Protein AF-A0A5F1YDD7-F1 (afdb_monomer_lite)

pLDDT: mean 74.33, std 17.96, range [29.55, 95.5]

Structure (mmCIF, N/CA/C/O backbone):
data_AF-A0A5F1YDD7-F1
#
_entry.id   AF-A0A5F1YDD7-F1
#
loop_
_atom_site.group_PDB
_atom_site.id
_atom_site.type_symbol
_atom_site.label_atom_id
_atom_site.label_alt_id
_atom_site.label_comp_id
_atom_site.label_asym_id
_atom_site.label_entity_id
_atom_site.label_seq_id
_atom_site.pdbx_PDB_ins_code
_atom_site.Cartn_x
_atom_site.Cartn_y
_atom_site.Cartn_z
_atom_site.occupancy
_atom_site.B_iso_or_equiv
_atom_site.auth_seq_id
_atom_site.auth_comp_id
_atom_site.auth_asym_id
_atom_site.auth_atom_id
_atom_site.pdbx_PDB_model_num
ATOM 1 N N . MET A 1 1 ? 25.857 -5.417 5.973 1.00 29.55 1 MET A N 1
ATOM 2 C CA . MET A 1 1 ? 24.918 -5.759 7.068 1.00 29.55 1 MET A CA 1
ATOM 3 C C . MET A 1 1 ? 23.519 -5.969 6.492 1.00 29.55 1 MET A C 1
ATOM 5 O O . MET A 1 1 ? 22.912 -5.012 6.037 1.00 29.55 1 MET A O 1
ATOM 9 N N . ARG A 1 2 ? 23.025 -7.215 6.436 1.00 33.66 2 ARG A N 1
ATOM 10 C CA . ARG A 1 2 ? 21.662 -7.535 5.966 1.00 33.66 2 ARG A CA 1
ATOM 11 C C . ARG A 1 2 ? 20.695 -7.444 7.147 1.00 33.66 2 ARG A C 1
ATOM 13 O O . ARG A 1 2 ? 20.694 -8.318 8.011 1.00 33.66 2 ARG A O 1
ATOM 20 N N . SER A 1 3 ? 19.899 -6.380 7.203 1.00 32.59 3 SER A N 1
ATOM 21 C CA . SER A 1 3 ? 18.889 -6.215 8.249 1.00 32.59 3 SER A CA 1
ATOM 22 C C . SER A 1 3 ? 17.609 -6.987 7.901 1.00 32.59 3 SER A C 1
ATOM 24 O O . SER A 1 3 ? 16.914 -6.681 6.939 1.00 32.59 3 SER A O 1
ATOM 26 N N . ARG A 1 4 ? 17.380 -8.056 8.672 1.00 36.00 4 ARG A N 1
ATOM 27 C CA . ARG A 1 4 ? 16.108 -8.611 9.180 1.00 36.00 4 ARG A CA 1
ATOM 28 C C . ARG A 1 4 ? 14.819 -8.322 8.380 1.00 36.00 4 ARG A C 1
ATOM 30 O O . ARG A 1 4 ? 14.239 -7.259 8.518 1.00 36.00 4 ARG A O 1
ATOM 37 N N . ARG A 1 5 ? 14.322 -9.353 7.672 1.00 39.41 5 ARG A N 1
ATOM 38 C CA . ARG A 1 5 ? 12.906 -9.714 7.370 1.00 39.41 5 ARG A CA 1
ATOM 39 C C . ARG A 1 5 ? 11.808 -8.660 7.663 1.00 39.41 5 ARG A C 1
ATOM 41 O O . ARG A 1 5 ? 10.826 -8.953 8.340 1.00 39.41 5 ARG A O 1
ATOM 48 N N . GLY A 1 6 ? 11.905 -7.471 7.082 1.00 42.31 6 GLY A N 1
ATOM 49 C CA . GLY A 1 6 ? 10.745 -6.655 6.737 1.00 42.31 6 GLY A CA 1
ATOM 50 C C . GLY A 1 6 ? 10.394 -6.992 5.296 1.00 42.31 6 GLY A C 1
ATOM 51 O O . GLY A 1 6 ? 11.253 -6.865 4.430 1.00 42.31 6 GLY A O 1
ATOM 52 N N . ARG A 1 7 ? 9.183 -7.486 5.012 1.00 54.09 7 ARG A N 1
ATOM 53 C CA . ARG A 1 7 ? 8.733 -7.573 3.613 1.00 54.09 7 ARG A CA 1
ATOM 54 C C . ARG A 1 7 ? 8.695 -6.139 3.084 1.00 54.09 7 ARG A C 1
ATOM 56 O O . ARG A 1 7 ? 7.893 -5.352 3.582 1.00 54.09 7 ARG A O 1
ATOM 63 N N . SER A 1 8 ? 9.582 -5.799 2.152 1.00 63.59 8 SER A N 1
ATOM 64 C CA . SER A 1 8 ? 9.512 -4.528 1.437 1.00 63.59 8 SER A CA 1
ATOM 65 C C . SER A 1 8 ? 8.157 -4.449 0.736 1.00 63.59 8 SER A C 1
ATOM 67 O O . SER A 1 8 ? 7.681 -5.447 0.188 1.00 63.59 8 SER A O 1
ATOM 69 N N . LEU A 1 9 ? 7.511 -3.286 0.809 1.00 72.88 9 LEU A N 1
ATOM 70 C CA . LEU A 1 9 ? 6.367 -2.995 -0.050 1.00 72.88 9 LEU A CA 1
ATOM 71 C C . LEU A 1 9 ? 6.832 -3.086 -1.504 1.00 72.88 9 LEU A C 1
ATOM 73 O O . LEU A 1 9 ? 7.972 -2.733 -1.813 1.00 72.88 9 LEU A O 1
ATOM 77 N N . SER A 1 10 ? 5.959 -3.582 -2.375 1.00 82.81 10 SER A N 1
ATOM 78 C CA . SER A 1 10 ? 6.243 -3.574 -3.803 1.00 82.81 10 SER A CA 1
ATOM 79 C C . SER A 1 10 ? 6.355 -2.130 -4.310 1.00 82.81 10 SER A C 1
ATOM 81 O O . SER A 1 10 ? 5.772 -1.229 -3.698 1.00 82.81 10 SER A O 1
ATOM 83 N N . PRO A 1 11 ? 7.063 -1.872 -5.423 1.00 85.50 11 PRO A N 1
ATOM 84 C CA . PRO A 1 11 ? 7.265 -0.510 -5.918 1.00 85.50 11 PRO A CA 1
ATOM 85 C C . PRO A 1 11 ? 5.962 0.270 -6.155 1.00 85.50 11 PRO A C 1
ATOM 87 O O . PRO A 1 11 ? 5.869 1.435 -5.771 1.00 85.50 11 PRO A O 1
ATOM 90 N N . ARG A 1 12 ? 4.920 -0.385 -6.693 1.00 88.00 12 ARG A N 1
ATOM 91 C CA . ARG A 1 12 ? 3.597 0.233 -6.886 1.00 88.00 12 ARG A CA 1
ATOM 92 C C . ARG A 1 12 ? 2.915 0.578 -5.561 1.00 88.00 12 ARG A C 1
ATOM 94 O O . ARG A 1 12 ? 2.412 1.685 -5.409 1.00 88.00 12 ARG A O 1
ATOM 101 N N . LEU A 1 13 ? 2.955 -0.306 -4.561 1.00 88.44 13 LEU A N 1
ATOM 102 C CA . LEU A 1 13 ? 2.427 0.020 -3.228 1.00 88.44 13 LEU A CA 1
ATOM 103 C C . LEU A 1 13 ? 3.279 1.068 -2.497 1.00 88.44 13 LEU A C 1
ATOM 105 O O . LEU A 1 13 ? 2.759 1.818 -1.675 1.00 88.44 13 LEU A O 1
ATOM 109 N N . GLY A 1 14 ? 4.573 1.155 -2.809 1.00 87.19 14 GLY A N 1
ATOM 110 C CA . GLY A 1 14 ? 5.428 2.261 -2.389 1.00 87.19 14 GLY A CA 1
ATOM 111 C C . GLY A 1 14 ? 4.924 3.603 -2.923 1.00 87.19 14 GLY A C 1
ATOM 112 O O . GLY A 1 14 ? 4.809 4.552 -2.150 1.00 87.19 14 GLY A O 1
ATOM 113 N N . ALA A 1 15 ? 4.536 3.663 -4.201 1.00 89.12 15 ALA A N 1
ATOM 114 C CA . ALA A 1 15 ? 3.912 4.850 -4.788 1.00 89.12 15 ALA A CA 1
ATOM 115 C C . ALA A 1 15 ? 2.572 5.194 -4.112 1.00 89.12 15 ALA A C 1
ATOM 117 O O . ALA A 1 15 ? 2.333 6.357 -3.805 1.00 89.12 15 ALA A O 1
ATOM 118 N N . VAL A 1 16 ? 1.739 4.195 -3.785 1.00 89.38 16 VAL A N 1
ATOM 119 C CA . VAL A 1 16 ? 0.493 4.414 -3.018 1.00 89.38 16 VAL A CA 1
ATOM 120 C C . VAL A 1 16 ? 0.775 5.087 -1.673 1.00 89.38 16 VAL A C 1
ATOM 122 O O . VAL A 1 16 ? 0.118 6.069 -1.323 1.00 89.38 16 VAL A O 1
ATOM 125 N N . VAL A 1 17 ? 1.759 4.588 -0.920 1.00 89.69 17 VAL A N 1
ATOM 126 C CA . VAL A 1 17 ? 2.158 5.171 0.373 1.00 89.69 17 VAL A CA 1
ATOM 127 C C . VAL A 1 17 ? 2.669 6.599 0.203 1.00 89.69 17 VAL A C 1
ATOM 129 O O . VAL A 1 17 ? 2.283 7.472 0.976 1.00 89.69 17 VAL A O 1
ATOM 132 N N . TYR A 1 18 ? 3.507 6.841 -0.806 1.00 88.56 18 TYR A N 1
ATOM 133 C CA . TYR A 1 18 ? 4.074 8.161 -1.070 1.00 88.56 18 TYR A CA 1
ATOM 134 C C . TYR A 1 18 ? 2.993 9.191 -1.422 1.00 88.56 18 TYR A C 1
ATOM 136 O O . TYR A 1 18 ? 2.917 10.239 -0.788 1.00 88.56 18 TYR A O 1
ATOM 144 N N . GLU A 1 19 ? 2.116 8.871 -2.375 1.00 90.38 19 GLU A N 1
ATOM 145 C CA . GLU A 1 19 ? 1.085 9.798 -2.862 1.00 90.38 19 GLU A CA 1
ATOM 146 C C . GLU A 1 19 ? -0.061 9.997 -1.857 1.00 90.38 19 GLU A C 1
ATOM 148 O O . GLU A 1 19 ? -0.621 11.087 -1.768 1.00 90.38 19 GLU A O 1
ATOM 153 N N . SER A 1 20 ? -0.415 8.969 -1.073 1.00 87.00 20 SER A N 1
ATOM 154 C CA . SER A 1 20 ? -1.431 9.111 -0.013 1.00 87.00 20 SER A CA 1
ATOM 155 C C . SER A 1 20 ? -0.906 9.811 1.240 1.00 87.00 20 SER A C 1
ATOM 157 O O . SER A 1 20 ? -1.700 10.330 2.021 1.00 87.00 20 SER A O 1
ATOM 159 N N . GLY A 1 21 ? 0.410 9.796 1.466 1.00 88.25 21 GLY A N 1
ATOM 160 C CA . GLY A 1 21 ? 1.033 10.291 2.692 1.00 88.25 21 GLY A CA 1
ATOM 161 C C . GLY A 1 21 ? 0.840 9.384 3.914 1.00 88.25 21 GLY A C 1
ATOM 162 O O . GLY A 1 21 ? 1.203 9.780 5.020 1.00 88.25 21 GLY A O 1
ATOM 163 N N . PHE A 1 22 ? 0.289 8.176 3.746 1.00 84.56 22 PHE A N 1
ATOM 164 C CA . PHE A 1 22 ? 0.004 7.256 4.848 1.00 84.56 22 PHE A CA 1
ATOM 165 C C . PHE A 1 22 ? 0.711 5.915 4.657 1.00 84.56 22 PHE A C 1
ATOM 167 O O . PHE A 1 22 ? 0.351 5.124 3.783 1.00 84.56 22 PHE A O 1
ATOM 174 N N . SER A 1 23 ? 1.680 5.590 5.515 1.00 85.94 23 SER A N 1
ATOM 175 C CA . SER A 1 23 ? 2.219 4.228 5.569 1.00 85.94 23 SER A CA 1
ATOM 176 C C . SER A 1 23 ? 1.272 3.284 6.315 1.00 85.94 23 SER A C 1
ATOM 178 O O . SER A 1 23 ? 0.451 3.704 7.129 1.00 85.94 23 SER A O 1
ATOM 180 N N . LEU A 1 24 ? 1.434 1.970 6.122 1.00 80.00 24 LEU A N 1
ATOM 181 C CA . LEU A 1 24 ? 0.693 0.972 6.910 1.00 80.00 24 LEU A CA 1
ATOM 182 C C . LEU A 1 24 ? 0.900 1.143 8.424 1.00 80.00 24 LEU A C 1
ATOM 184 O O . LEU A 1 24 ? 0.017 0.777 9.199 1.00 80.00 24 LEU A O 1
ATOM 188 N N . THR A 1 25 ? 2.055 1.669 8.843 1.00 78.88 25 THR A N 1
ATOM 189 C CA . THR A 1 25 ? 2.355 1.967 10.248 1.00 78.88 25 THR A CA 1
ATOM 190 C C . THR A 1 25 ? 1.584 3.191 10.723 1.00 78.88 25 THR A C 1
ATOM 192 O O . THR A 1 25 ? 1.017 3.139 11.810 1.00 78.88 25 THR A O 1
ATOM 195 N N . ASP A 1 26 ? 1.512 4.249 9.912 1.00 80.81 26 ASP A N 1
ATOM 196 C CA . ASP A 1 26 ? 0.766 5.471 10.244 1.00 80.81 26 ASP A CA 1
ATOM 197 C C . ASP A 1 26 ? -0.726 5.177 10.365 1.00 80.81 26 ASP A C 1
ATOM 199 O O . ASP A 1 26 ? -1.349 5.543 11.360 1.00 80.81 26 ASP A O 1
ATOM 203 N N . ILE A 1 27 ? -1.269 4.411 9.414 1.00 81.38 27 ILE A N 1
ATOM 204 C CA . ILE A 1 27 ? -2.662 3.954 9.433 1.00 81.38 27 ILE A CA 1
ATOM 205 C C . ILE A 1 27 ? -2.924 3.176 10.716 1.00 81.38 27 ILE A C 1
ATOM 207 O O . ILE A 1 27 ? -3.869 3.464 11.445 1.00 81.38 27 ILE A O 1
ATOM 211 N N . ALA A 1 28 ? -2.069 2.204 11.035 1.00 76.19 28 ALA A N 1
ATOM 212 C CA . ALA A 1 28 ? -2.271 1.379 12.215 1.00 76.19 28 ALA A CA 1
ATOM 213 C C . ALA A 1 28 ? -2.098 2.169 13.530 1.00 76.19 28 ALA A C 1
ATOM 215 O O . ALA A 1 28 ? -2.809 1.905 14.501 1.00 76.19 28 ALA A O 1
ATOM 216 N N . PHE A 1 29 ? -1.206 3.166 13.554 1.00 74.19 29 PHE A N 1
ATOM 217 C CA . PHE A 1 29 ? -1.015 4.078 14.680 1.00 74.19 29 PHE A CA 1
ATOM 218 C C . PHE A 1 29 ? -2.238 4.972 14.903 1.00 74.19 29 PHE A C 1
ATOM 220 O O . PHE A 1 29 ? -2.817 4.936 15.993 1.00 74.19 29 PHE A O 1
ATOM 227 N N . GLN A 1 30 ? -2.677 5.704 13.874 1.00 70.00 30 GLN A N 1
ATOM 228 C CA . GLN A 1 30 ? -3.883 6.540 13.906 1.00 70.00 30 GLN A CA 1
ATOM 229 C C . GLN A 1 30 ? -5.077 5.732 14.417 1.00 70.00 30 GLN A C 1
ATOM 231 O O . GLN A 1 30 ? -5.862 6.191 15.246 1.00 70.00 30 GLN A O 1
ATOM 236 N N . TYR A 1 31 ? -5.154 4.477 13.989 1.00 69.81 31 TYR A N 1
ATOM 237 C CA . TYR A 1 31 ? -6.223 3.586 14.378 1.00 69.81 31 TYR A CA 1
ATOM 238 C C . TYR A 1 31 ? -6.177 3.118 15.833 1.00 69.81 31 TYR A C 1
ATOM 240 O O . TYR A 1 31 ? -7.192 3.115 16.533 1.00 69.81 31 TYR A O 1
ATOM 248 N N . SER A 1 32 ? -4.992 2.732 16.303 1.00 66.06 32 SER A N 1
ATOM 249 C CA . SER A 1 32 ? -4.777 2.329 17.695 1.00 66.06 32 SER A CA 1
ATOM 250 C C . SER A 1 32 ? -5.099 3.456 18.683 1.00 66.06 32 SER A C 1
ATOM 252 O O . SER A 1 32 ? -5.612 3.200 19.772 1.00 66.06 32 SER A O 1
ATOM 254 N N . TYR A 1 33 ? -4.856 4.707 18.279 1.00 62.97 33 TYR A N 1
ATOM 255 C CA . TYR A 1 33 ? -5.172 5.894 19.063 1.00 62.97 33 TYR A CA 1
ATOM 256 C C . TYR A 1 33 ? -6.690 6.101 19.199 1.00 62.97 33 TYR A C 1
ATOM 258 O O . TYR A 1 33 ? -7.183 6.299 20.309 1.00 62.97 33 TYR A O 1
ATOM 266 N N . ILE A 1 34 ? -7.448 5.956 18.106 1.00 60.78 34 ILE A N 1
ATOM 267 C CA . ILE A 1 34 ? -8.920 6.053 18.121 1.00 60.78 34 ILE A CA 1
ATOM 268 C C . ILE A 1 34 ? -9.536 4.952 19.003 1.00 60.78 34 ILE A C 1
ATOM 270 O O . ILE A 1 34 ? -10.397 5.241 19.830 1.00 60.78 34 ILE A O 1
ATOM 274 N N . LEU A 1 35 ? -9.044 3.708 18.906 1.00 60.50 35 LEU A N 1
ATOM 275 C CA . LEU A 1 35 ? -9.498 2.588 19.747 1.00 60.50 35 LEU A CA 1
ATOM 276 C C . LEU A 1 35 ? -9.276 2.854 21.246 1.00 60.50 35 LEU A C 1
ATOM 278 O O . LEU A 1 35 ? -10.087 2.458 22.084 1.00 60.50 35 LEU A O 1
ATOM 282 N N . LYS A 1 36 ? -8.175 3.529 21.595 1.00 56.56 36 LYS A N 1
ATOM 283 C CA . LYS A 1 36 ? -7.872 3.895 22.979 1.00 56.56 36 LYS A CA 1
ATOM 284 C C . LYS A 1 36 ? -8.838 4.953 23.506 1.00 56.56 36 LYS A C 1
ATOM 286 O O . LYS A 1 36 ? -9.274 4.817 24.644 1.00 56.56 36 LYS A O 1
ATOM 291 N N . ASN A 1 37 ? -9.171 5.960 22.699 1.00 53.72 37 ASN A N 1
ATOM 292 C CA . ASN A 1 37 ? -10.078 7.042 23.094 1.00 53.72 37 ASN A CA 1
ATOM 293 C C . ASN A 1 37 ? -11.533 6.570 23.257 1.00 53.72 37 ASN A C 1
ATOM 295 O O . ASN A 1 37 ? -12.242 7.091 24.107 1.00 53.72 37 ASN A O 1
ATOM 299 N N . GLU A 1 38 ? -11.969 5.545 22.521 1.00 53.12 38 GLU A N 1
ATOM 300 C CA . GLU A 1 38 ? -13.294 4.931 22.723 1.00 53.12 38 GLU A CA 1
ATOM 301 C C . GLU A 1 38 ? -13.363 4.061 23.998 1.00 53.12 38 GLU A C 1
ATOM 303 O O . GLU A 1 38 ? -14.412 3.967 24.628 1.00 53.12 38 GLU A O 1
ATOM 308 N N . ASN A 1 39 ? -12.241 3.463 24.422 1.00 51.66 39 ASN A N 1
ATOM 309 C CA . ASN A 1 39 ? -12.142 2.601 25.613 1.00 51.66 39 ASN A CA 1
ATOM 310 C C . ASN A 1 39 ? -11.527 3.304 26.847 1.00 51.66 39 ASN A C 1
ATOM 312 O O . ASN A 1 39 ? -11.167 2.648 27.831 1.00 51.66 39 ASN A O 1
ATOM 316 N N . SER A 1 40 ? -11.373 4.632 26.827 1.00 46.50 40 SER A N 1
ATOM 317 C CA . SER A 1 40 ? -10.539 5.390 27.773 1.00 46.50 40 SER A CA 1
ATOM 318 C C . SER A 1 40 ? -11.162 5.635 29.153 1.00 46.50 40 SER A C 1
ATOM 320 O O . SER A 1 40 ? -11.031 6.730 29.697 1.00 46.50 40 SER A O 1
ATOM 322 N N . LYS A 1 41 ? -11.780 4.631 29.784 1.00 51.72 41 LYS A N 1
ATOM 323 C CA . LYS A 1 41 ? -11.976 4.703 31.242 1.00 51.72 41 LYS A CA 1
ATOM 324 C C . LYS A 1 41 ? -10.687 4.408 32.029 1.00 51.72 41 LYS A C 1
ATOM 326 O O . LYS A 1 41 ? -10.605 4.840 33.164 1.00 51.72 41 LYS A O 1
ATOM 331 N N . ASN A 1 42 ? -9.656 3.775 31.438 1.00 50.16 42 ASN A N 1
ATOM 332 C CA . ASN A 1 42 ? -8.458 3.303 32.174 1.00 50.16 42 ASN A CA 1
ATOM 333 C C . ASN A 1 42 ? -7.115 3.407 31.387 1.00 50.16 42 ASN A C 1
ATOM 335 O O . ASN A 1 42 ? -6.413 2.412 31.201 1.00 50.16 42 ASN A O 1
ATOM 339 N N . GLY A 1 43 ? -6.739 4.574 30.849 1.00 48.53 43 GLY A N 1
ATOM 340 C CA . GLY A 1 43 ? -5.660 4.671 29.843 1.00 48.53 43 GLY A CA 1
ATOM 341 C C . GLY A 1 43 ? -4.226 4.917 30.351 1.00 48.53 43 GLY A C 1
ATOM 342 O O . GLY A 1 43 ? -3.818 6.068 30.467 1.00 48.53 43 GLY A O 1
ATOM 343 N N . LYS A 1 44 ? -3.393 3.871 30.493 1.00 46.81 44 LYS A N 1
ATOM 344 C CA . LYS A 1 44 ? -1.912 4.008 30.536 1.00 46.81 44 LYS A CA 1
ATOM 345 C C . LYS A 1 44 ? -1.343 4.424 29.156 1.00 46.81 44 LYS A C 1
ATOM 347 O O . LYS A 1 44 ? -1.991 4.162 28.136 1.00 46.81 44 LYS A O 1
ATOM 352 N N . PRO A 1 45 ? -0.172 5.087 29.056 1.00 49.16 45 PRO A N 1
ATOM 353 C CA . PRO A 1 45 ? 0.470 5.412 27.773 1.00 49.16 45 PRO A CA 1
ATOM 354 C C . PRO A 1 45 ? 0.799 4.138 26.981 1.00 49.16 45 PRO A C 1
ATOM 356 O O . PRO A 1 45 ? 1.279 3.166 27.557 1.00 49.16 45 PRO A O 1
ATOM 359 N N . VAL A 1 46 ? 0.530 4.122 25.671 1.00 53.06 46 VAL A N 1
ATOM 360 C CA . VAL A 1 46 ? 0.889 2.990 24.801 1.00 53.06 46 VAL A CA 1
ATOM 361 C C . VAL A 1 46 ? 2.172 3.372 24.077 1.00 53.06 46 VAL A C 1
ATOM 363 O O . VAL A 1 46 ? 2.171 4.281 23.249 1.00 53.06 46 VAL A O 1
ATOM 366 N N . TYR A 1 47 ? 3.273 2.711 24.423 1.00 55.72 47 TYR A N 1
ATOM 367 C CA . TYR A 1 47 ? 4.564 2.916 23.773 1.00 55.72 47 TYR A CA 1
ATOM 368 C C . TYR A 1 47 ? 4.571 2.309 22.361 1.00 55.72 47 TYR A C 1
ATOM 370 O O . TYR A 1 47 ? 3.861 1.342 22.078 1.00 55.72 47 TYR A O 1
ATOM 378 N N . ARG A 1 48 ? 5.414 2.858 21.475 1.00 51.81 48 ARG A N 1
ATOM 379 C CA . ARG A 1 48 ? 5.593 2.427 20.070 1.00 51.81 48 ARG A CA 1
ATOM 380 C C . ARG A 1 48 ? 5.834 0.920 19.908 1.00 51.81 48 ARG A C 1
ATOM 382 O O . ARG A 1 48 ? 5.435 0.337 18.908 1.00 51.81 48 ARG A O 1
ATOM 389 N N . GLU A 1 49 ? 6.456 0.295 20.899 1.00 54.47 49 GLU A N 1
ATOM 390 C CA . GLU A 1 49 ? 6.776 -1.135 20.920 1.00 54.47 49 GLU A CA 1
ATOM 391 C C . GLU A 1 49 ? 5.528 -2.003 21.128 1.00 54.47 49 GLU A C 1
ATOM 393 O O . GLU A 1 49 ? 5.334 -2.988 20.421 1.00 54.47 49 GLU A O 1
ATOM 398 N N . HIS A 1 50 ? 4.612 -1.575 22.003 1.00 50.72 50 HIS A N 1
ATOM 399 C CA . HIS A 1 50 ? 3.341 -2.267 22.252 1.00 50.72 50 HIS A CA 1
ATOM 400 C C . HIS A 1 50 ? 2.407 -2.176 21.039 1.00 50.72 50 HIS A C 1
ATOM 402 O O . HIS A 1 50 ? 1.581 -3.057 20.801 1.00 50.72 50 HIS A O 1
ATOM 408 N N . LEU A 1 51 ? 2.560 -1.120 20.236 1.00 50.06 51 LEU A N 1
ATOM 409 C CA . LEU A 1 51 ? 1.820 -0.953 18.993 1.00 50.06 51 LEU A CA 1
ATOM 410 C C . LEU A 1 51 ? 2.219 -2.014 17.968 1.00 50.06 51 LEU A C 1
ATOM 412 O O . LEU A 1 51 ? 1.347 -2.549 17.297 1.00 50.06 51 LEU A O 1
ATOM 416 N N . ALA A 1 52 ? 3.495 -2.389 17.865 1.00 50.34 52 ALA A N 1
ATOM 417 C CA . ALA A 1 52 ? 3.948 -3.350 16.858 1.00 50.34 52 ALA A CA 1
ATOM 418 C C . ALA A 1 52 ? 3.273 -4.731 16.986 1.00 50.34 52 ALA A C 1
ATOM 420 O O . ALA A 1 52 ? 2.941 -5.347 15.969 1.00 50.34 52 ALA A O 1
ATOM 421 N N . ASP A 1 53 ? 3.029 -5.200 18.211 1.00 46.72 53 ASP A N 1
ATOM 422 C CA . ASP A 1 53 ? 2.387 -6.496 18.458 1.00 46.72 53 ASP A CA 1
ATOM 423 C C . ASP A 1 53 ? 0.866 -6.440 18.303 1.00 46.72 53 ASP A C 1
ATOM 425 O O . ASP A 1 53 ? 0.272 -7.338 17.703 1.00 46.72 53 ASP A O 1
ATOM 429 N N . VAL A 1 54 ? 0.246 -5.333 18.714 1.00 47.25 54 VAL A N 1
ATOM 430 C CA . VAL A 1 54 ? -1.184 -5.072 18.497 1.00 47.25 54 VAL A CA 1
ATOM 431 C C . VAL A 1 54 ? -1.496 -4.933 16.997 1.00 47.25 54 VAL A C 1
ATOM 433 O O . VAL A 1 54 ? -2.467 -5.502 16.495 1.00 47.25 54 VAL A O 1
ATOM 436 N N . ILE A 1 55 ? -0.624 -4.272 16.232 1.00 50.72 55 ILE A N 1
ATOM 437 C CA . ILE A 1 55 ? -0.772 -4.071 14.783 1.00 50.72 55 ILE A CA 1
ATOM 438 C C . ILE A 1 55 ? -0.743 -5.402 14.014 1.00 50.72 55 ILE A C 1
ATOM 440 O O . ILE A 1 55 ? -1.468 -5.542 13.028 1.00 50.72 55 ILE A O 1
ATOM 444 N N . LYS A 1 56 ? 0.046 -6.401 14.441 1.00 54.38 56 LYS A N 1
ATOM 445 C CA . LYS A 1 56 ? 0.105 -7.711 13.758 1.00 54.38 56 LYS A CA 1
ATOM 446 C C . LYS A 1 56 ? -1.249 -8.430 13.752 1.00 54.38 56 LYS A C 1
ATOM 448 O O . LYS A 1 56 ? -1.599 -9.003 12.724 1.00 54.38 56 LYS A O 1
ATOM 453 N N . GLY A 1 57 ? -2.011 -8.365 14.847 1.00 50.91 57 GLY A N 1
ATOM 454 C CA . GLY A 1 57 ? -3.354 -8.959 14.941 1.00 50.91 57 GLY A CA 1
ATOM 455 C C . GLY A 1 57 ? -4.451 -8.133 14.259 1.00 50.91 57 GLY A C 1
ATOM 456 O O . GLY A 1 57 ? -5.448 -8.679 13.795 1.00 50.91 57 GLY A O 1
ATOM 457 N N . ILE A 1 58 ? -4.253 -6.818 14.138 1.00 54.97 58 ILE A N 1
ATOM 458 C CA . ILE A 1 58 ? -5.259 -5.889 13.604 1.00 54.97 58 ILE A CA 1
ATOM 459 C C . ILE A 1 58 ? -5.322 -5.891 12.068 1.00 54.97 58 ILE A C 1
ATOM 461 O O . ILE A 1 58 ? -6.383 -5.601 11.516 1.00 54.97 58 ILE A O 1
ATOM 465 N N . ARG A 1 59 ? -4.247 -6.287 11.368 1.00 63.34 59 ARG A N 1
ATOM 466 C CA . ARG A 1 59 ? -4.098 -6.176 9.898 1.00 63.34 59 ARG A CA 1
ATOM 467 C C . ARG A 1 59 ? -5.181 -6.841 9.031 1.00 63.34 59 ARG A C 1
ATOM 469 O O . ARG A 1 59 ? -5.290 -6.501 7.859 1.00 63.34 59 ARG A O 1
ATOM 476 N N . ASN A 1 60 ? -5.981 -7.753 9.584 1.00 68.12 60 ASN A N 1
ATOM 477 C CA . ASN A 1 60 ? -7.083 -8.423 8.874 1.00 68.12 60 ASN A CA 1
ATOM 478 C C . ASN A 1 60 ? -8.471 -8.121 9.454 1.00 68.12 60 ASN A C 1
ATOM 480 O O . ASN A 1 60 ? -9.468 -8.665 8.987 1.00 68.12 60 ASN A O 1
ATOM 484 N N . THR A 1 61 ? -8.560 -7.272 10.475 1.00 76.06 61 THR A N 1
ATOM 485 C CA . THR A 1 61 ? -9.855 -6.883 11.037 1.00 76.06 61 THR A CA 1
ATOM 486 C C . THR A 1 61 ? -10.616 -6.013 10.037 1.00 76.06 61 THR A C 1
ATOM 488 O O . THR A 1 61 ? -10.018 -5.150 9.397 1.00 76.06 61 THR A O 1
ATOM 491 N N . VAL A 1 62 ? -11.944 -6.173 9.945 1.00 78.94 62 VAL A N 1
ATOM 492 C CA . VAL A 1 62 ? -12.832 -5.295 9.139 1.00 78.94 62 VAL A CA 1
ATOM 493 C C . VAL A 1 62 ? -12.536 -3.818 9.414 1.00 78.94 62 VAL A C 1
ATOM 495 O O . VAL A 1 62 ? -12.554 -2.964 8.535 1.00 78.94 62 VAL A O 1
ATOM 498 N N . ARG A 1 63 ? -12.230 -3.536 10.677 1.00 72.75 63 ARG A N 1
ATOM 499 C CA . ARG A 1 63 ? -11.957 -2.219 11.220 1.00 72.75 63 ARG A CA 1
ATOM 500 C C . ARG A 1 63 ? -10.648 -1.619 10.644 1.00 72.75 63 ARG A C 1
ATOM 502 O O . ARG A 1 63 ? -10.654 -0.480 10.189 1.00 72.75 63 ARG A O 1
ATOM 509 N N . TYR A 1 64 ? -9.566 -2.397 10.567 1.00 77.81 64 TYR A N 1
ATOM 510 C CA . TYR A 1 64 ? -8.320 -1.995 9.894 1.00 77.81 64 TYR A CA 1
ATOM 511 C C . TYR A 1 64 ? -8.449 -1.919 8.378 1.00 77.81 64 TYR A C 1
ATOM 513 O O . TYR A 1 64 ? -7.897 -1.012 7.766 1.00 77.81 64 TYR A O 1
ATOM 521 N N . VAL A 1 65 ? -9.191 -2.854 7.782 1.00 82.62 65 VAL A N 1
ATOM 522 C CA . VAL A 1 65 ? -9.498 -2.848 6.349 1.00 82.62 65 VAL A CA 1
ATOM 523 C C . VAL A 1 65 ? -10.119 -1.509 5.960 1.00 82.62 65 VAL A C 1
ATOM 525 O O . VAL A 1 65 ? -9.575 -0.825 5.102 1.00 82.62 65 VAL A O 1
ATOM 528 N N . LYS A 1 66 ? -11.148 -1.064 6.691 1.00 84.00 66 LYS A N 1
ATOM 529 C CA . LYS A 1 66 ? -11.755 0.258 6.486 1.00 84.00 66 LYS A CA 1
ATOM 530 C C . LYS A 1 66 ? -10.759 1.404 6.647 1.00 84.00 66 LYS A C 1
ATOM 532 O O . LYS A 1 66 ? -10.826 2.362 5.892 1.00 84.00 66 LYS A O 1
ATOM 537 N N . ALA A 1 67 ? -9.848 1.328 7.617 1.00 83.75 67 ALA A N 1
ATOM 538 C CA . ALA A 1 67 ? -8.836 2.365 7.816 1.00 83.75 67 ALA A CA 1
ATOM 539 C C . ALA A 1 67 ? -7.882 2.461 6.617 1.00 83.75 67 ALA A C 1
ATOM 541 O O . ALA A 1 67 ? -7.603 3.554 6.135 1.00 83.75 67 ALA A O 1
ATOM 542 N N . VAL A 1 68 ? -7.433 1.317 6.099 1.00 85.62 68 VAL A N 1
ATOM 543 C CA . VAL A 1 68 ? -6.604 1.255 4.892 1.00 85.62 68 VAL A CA 1
ATOM 544 C C . VAL A 1 68 ? -7.363 1.813 3.690 1.00 85.62 68 VAL A C 1
ATOM 546 O O . VAL A 1 68 ? -6.840 2.684 3.001 1.00 85.62 68 VAL A O 1
ATOM 549 N N . GLU A 1 69 ? -8.606 1.382 3.478 1.00 89.31 69 GLU A N 1
ATOM 550 C CA . GLU A 1 69 ? -9.453 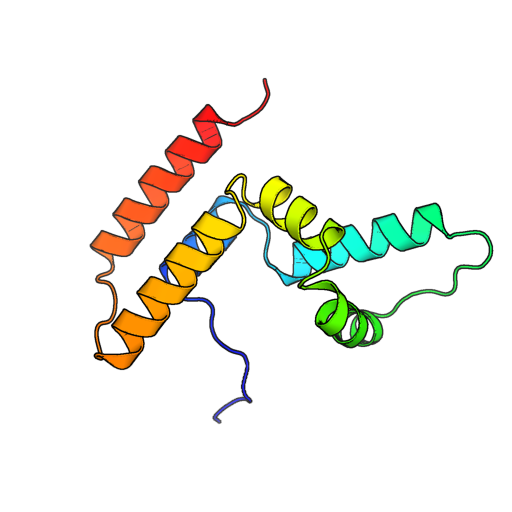1.879 2.388 1.00 89.31 69 GLU A CA 1
ATOM 551 C C . GLU A 1 69 ? -9.705 3.388 2.500 1.00 89.31 69 GLU A C 1
ATOM 553 O O . GLU A 1 69 ? -9.684 4.103 1.504 1.00 89.31 69 GLU A O 1
ATOM 558 N N . GLN A 1 70 ? -9.883 3.919 3.710 1.00 88.06 70 GLN A N 1
ATOM 559 C CA . GLN A 1 70 ? -10.077 5.352 3.929 1.00 88.06 70 GLN A CA 1
ATOM 560 C C . GLN A 1 70 ? -8.808 6.175 3.704 1.00 88.06 70 GLN A C 1
ATOM 562 O O . GLN A 1 70 ? -8.916 7.292 3.189 1.00 88.06 70 GLN A O 1
ATOM 567 N N . SER A 1 71 ? -7.640 5.663 4.096 1.00 88.31 71 SER A N 1
ATOM 568 C CA . SER A 1 71 ? -6.357 6.361 3.955 1.00 88.31 71 SER A CA 1
ATOM 569 C C . SER A 1 71 ? -5.813 6.298 2.532 1.00 88.31 71 SER A C 1
ATOM 571 O O . SER A 1 71 ? -5.280 7.289 2.043 1.00 88.31 71 SER A O 1
ATOM 573 N N . TRP A 1 72 ? -5.954 5.158 1.857 1.00 90.94 72 TRP A N 1
ATOM 574 C CA . TRP A 1 72 ? -5.461 4.962 0.490 1.00 90.94 72 TRP A CA 1
ATOM 575 C C . TRP A 1 72 ? -6.538 5.162 -0.575 1.00 90.94 72 TRP A C 1
ATOM 577 O O . TRP A 1 72 ? -6.235 5.126 -1.758 1.00 90.94 72 TRP A O 1
ATOM 587 N N . LYS A 1 73 ? -7.803 5.361 -0.187 1.00 91.75 73 LYS A N 1
ATOM 588 C CA . LYS A 1 73 ? -8.946 5.549 -1.102 1.00 91.75 73 LYS A CA 1
ATOM 589 C C . LYS A 1 73 ? -9.149 4.418 -2.117 1.00 91.75 73 LYS A C 1
ATOM 591 O O . LYS A 1 73 ? -9.952 4.566 -3.025 1.00 91.75 73 LYS A O 1
ATOM 596 N N . LEU A 1 74 ? -8.474 3.286 -1.937 1.00 89.31 74 LEU A N 1
ATOM 597 C CA . LEU A 1 74 ? -8.595 2.098 -2.772 1.00 89.31 74 LEU A CA 1
ATOM 598 C C . LEU A 1 74 ? -9.299 0.990 -1.991 1.00 89.31 74 LEU A C 1
ATOM 600 O O . LEU A 1 74 ? -8.988 0.809 -0.809 1.00 89.31 74 LEU A O 1
ATOM 604 N N . PRO A 1 75 ? -10.178 0.203 -2.631 1.00 90.62 75 PRO A N 1
ATOM 605 C CA . PRO A 1 75 ? -10.722 -1.009 -2.036 1.00 90.62 75 PRO A CA 1
ATOM 606 C C . PRO A 1 75 ? -9.611 -1.976 -1.615 1.00 90.62 75 PRO A C 1
ATOM 608 O O . PRO A 1 75 ? -8.607 -2.150 -2.317 1.00 90.62 75 PRO A O 1
ATOM 611 N N . ILE A 1 76 ? -9.804 -2.683 -0.501 1.00 85.69 76 ILE A N 1
ATOM 612 C CA . ILE A 1 76 ? -8.786 -3.609 0.013 1.00 85.69 76 ILE A CA 1
ATOM 613 C C . ILE A 1 76 ? -8.463 -4.734 -0.970 1.00 85.69 76 ILE A C 1
ATOM 615 O O . ILE A 1 76 ? -7.327 -5.207 -1.026 1.00 85.69 76 ILE A O 1
ATOM 619 N N . GLU A 1 77 ? -9.444 -5.152 -1.767 1.00 87.88 77 GLU A N 1
ATOM 620 C CA . GLU A 1 77 ? -9.254 -6.187 -2.779 1.00 87.88 77 GLU A CA 1
ATOM 621 C C . GLU A 1 77 ? -8.390 -5.712 -3.947 1.00 87.88 77 GLU A C 1
ATOM 623 O O . GLU A 1 77 ? -7.600 -6.498 -4.471 1.00 87.88 77 GLU A O 1
ATOM 628 N N . GLU A 1 78 ? -8.446 -4.426 -4.294 1.00 89.88 78 GLU A N 1
ATOM 629 C CA . GLU A 1 78 ? -7.570 -3.834 -5.305 1.00 89.88 78 GLU A CA 1
ATOM 630 C C . GLU A 1 78 ? -6.128 -3.758 -4.795 1.00 89.88 78 GLU A C 1
ATOM 632 O O . GLU A 1 78 ? -5.201 -4.224 -5.458 1.00 89.88 78 GLU A O 1
ATOM 637 N N . ILE A 1 79 ? -5.941 -3.305 -3.553 1.00 86.88 79 ILE A N 1
ATOM 638 C CA . ILE A 1 79 ? -4.634 -3.284 -2.880 1.00 86.88 79 ILE A CA 1
ATOM 639 C C . ILE A 1 79 ? -4.030 -4.696 -2.818 1.00 86.88 79 ILE A C 1
ATOM 641 O O . ILE A 1 79 ? -2.851 -4.905 -3.124 1.00 86.88 79 ILE A O 1
ATOM 645 N N . ARG A 1 80 ? -4.839 -5.695 -2.443 1.00 87.00 80 ARG A N 1
ATOM 646 C CA . ARG A 1 80 ? -4.436 -7.111 -2.435 1.00 87.00 80 ARG A CA 1
ATOM 647 C C . ARG A 1 80 ? -4.134 -7.621 -3.841 1.00 87.00 80 ARG A C 1
ATOM 649 O O . ARG A 1 80 ? -3.214 -8.423 -3.993 1.00 87.00 80 ARG A O 1
ATOM 656 N N . GLY A 1 81 ? -4.878 -7.173 -4.848 1.00 87.00 81 GLY A N 1
ATOM 657 C CA . GLY A 1 81 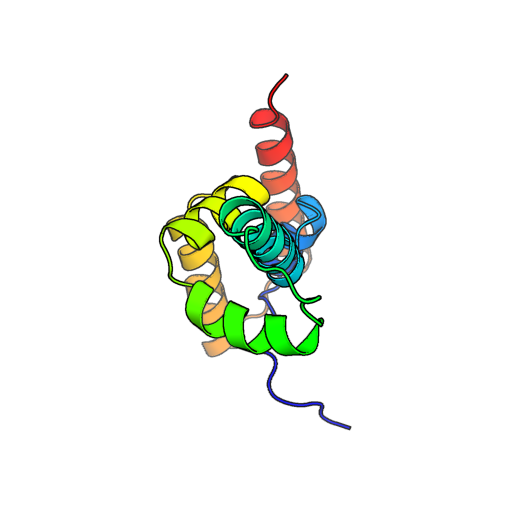? -4.635 -7.457 -6.260 1.00 87.00 81 GLY A CA 1
ATOM 658 C C . GLY A 1 81 ? -3.254 -6.988 -6.705 1.00 87.00 81 GLY A C 1
ATOM 659 O O . GLY A 1 81 ? -2.461 -7.816 -7.154 1.00 87.00 81 GLY A O 1
ATOM 660 N N . ILE A 1 82 ? -2.935 -5.711 -6.474 1.00 87.69 82 ILE A N 1
ATOM 661 C CA . ILE A 1 82 ? -1.624 -5.113 -6.777 1.00 87.69 82 ILE A CA 1
ATOM 662 C C . ILE A 1 82 ? -0.513 -5.893 -6.070 1.00 87.69 82 ILE A C 1
ATOM 664 O O . ILE A 1 82 ? 0.466 -6.290 -6.700 1.00 87.69 82 ILE A O 1
ATOM 668 N N . TYR A 1 83 ? -0.691 -6.187 -4.776 1.00 86.94 83 TYR A N 1
ATOM 669 C CA . TYR A 1 83 ? 0.281 -6.975 -4.022 1.00 86.94 83 TYR A CA 1
ATOM 670 C C . TYR A 1 83 ? 0.510 -8.354 -4.646 1.00 86.94 83 TYR A C 1
ATOM 672 O O . TYR A 1 83 ? 1.655 -8.759 -4.837 1.00 86.94 83 TYR A O 1
ATOM 680 N N . ARG A 1 84 ? -0.564 -9.092 -4.960 1.00 87.31 84 ARG A N 1
ATOM 681 C CA . ARG A 1 84 ? -0.463 -10.428 -5.565 1.00 87.31 84 ARG A CA 1
ATOM 682 C C . ARG A 1 84 ? 0.253 -10.365 -6.908 1.00 87.31 84 ARG A C 1
ATOM 684 O O . ARG A 1 84 ? 1.171 -11.148 -7.124 1.00 87.31 84 ARG A O 1
ATOM 691 N N . GLU A 1 85 ? -0.121 -9.430 -7.772 1.00 88.94 85 GLU A N 1
ATOM 692 C CA . GLU A 1 85 ? 0.491 -9.274 -9.092 1.00 88.94 85 GLU A CA 1
ATOM 693 C C . GLU A 1 85 ? 1.985 -8.939 -8.987 1.00 88.94 85 GLU A C 1
ATOM 695 O O . GLU A 1 85 ? 2.807 -9.582 -9.640 1.00 88.94 85 GLU A O 1
ATOM 700 N N . ASP A 1 86 ? 2.358 -8.001 -8.113 1.00 85.88 86 ASP A N 1
ATOM 701 C CA . ASP A 1 86 ? 3.761 -7.653 -7.874 1.00 85.88 86 ASP A CA 1
ATOM 702 C C . ASP A 1 86 ? 4.553 -8.836 -7.309 1.00 85.88 86 ASP A C 1
ATOM 704 O O . ASP A 1 86 ? 5.671 -9.099 -7.748 1.00 85.88 86 ASP A O 1
ATOM 708 N N . LYS A 1 87 ? 3.968 -9.611 -6.387 1.00 84.19 87 LYS A N 1
ATOM 709 C CA . LYS A 1 87 ? 4.603 -10.831 -5.866 1.00 84.19 87 LYS A CA 1
ATOM 710 C C . LYS A 1 87 ? 4.799 -11.889 -6.946 1.00 84.19 87 LYS A C 1
ATOM 712 O O . LYS A 1 87 ? 5.824 -12.568 -6.924 1.00 84.19 87 LYS A O 1
ATOM 717 N N . GLU A 1 88 ? 3.853 -12.052 -7.864 1.00 88.62 88 GLU A N 1
ATOM 718 C CA . GLU A 1 88 ? 3.998 -12.985 -8.985 1.00 88.62 88 GLU A CA 1
ATOM 719 C C . GLU A 1 88 ? 5.046 -12.504 -9.998 1.00 88.62 88 GLU A C 1
ATOM 721 O O . GLU A 1 88 ? 5.838 -13.313 -10.482 1.00 88.62 88 GLU A O 1
ATOM 726 N N . ARG A 1 89 ? 5.127 -11.195 -10.264 1.00 87.56 89 ARG A N 1
ATOM 727 C CA . ARG A 1 89 ? 6.196 -10.593 -11.079 1.00 87.56 89 ARG A CA 1
ATOM 728 C C . ARG A 1 89 ? 7.574 -10.800 -10.443 1.00 87.56 89 ARG A C 1
ATOM 730 O O . ARG A 1 89 ? 8.470 -11.321 -11.103 1.00 87.56 89 ARG A O 1
ATOM 737 N N . GLU A 1 90 ? 7.717 -10.514 -9.148 1.00 85.69 90 GLU A N 1
ATOM 738 C CA . GLU A 1 90 ? 8.961 -10.738 -8.397 1.00 85.69 90 GLU A CA 1
ATOM 739 C C . GLU A 1 90 ? 9.407 -12.205 -8.441 1.00 85.69 90 GLU A C 1
ATOM 741 O O . GLU A 1 90 ? 10.588 -12.484 -8.642 1.00 85.69 90 GLU A O 1
ATOM 746 N N . LYS A 1 91 ? 8.475 -13.160 -8.293 1.00 86.75 91 LYS A N 1
ATOM 747 C CA . LYS A 1 91 ? 8.775 -14.601 -8.410 1.00 86.75 91 LYS A CA 1
ATOM 748 C C . LYS A 1 91 ? 9.325 -14.979 -9.785 1.00 86.75 91 LYS A C 1
ATOM 750 O O . LYS A 1 91 ? 10.115 -15.911 -9.881 1.00 86.75 91 LYS A O 1
ATOM 755 N N . ARG A 1 92 ? 8.910 -14.267 -10.833 1.00 90.12 92 ARG A N 1
ATOM 756 C CA . ARG A 1 92 ? 9.395 -14.435 -12.211 1.00 90.12 92 ARG A CA 1
ATOM 757 C C . ARG A 1 92 ? 10.666 -13.626 -12.497 1.00 90.12 92 ARG A C 1
ATOM 759 O O . ARG A 1 92 ? 11.125 -13.625 -13.632 1.00 90.12 92 ARG A O 1
ATOM 766 N N . GLY A 1 93 ? 11.224 -12.932 -11.501 1.00 85.69 93 GLY A N 1
ATOM 767 C CA . GLY A 1 93 ? 12.392 -12.062 -11.666 1.00 85.69 93 GLY A CA 1
ATOM 768 C C . GLY A 1 93 ? 12.096 -10.760 -12.415 1.00 85.69 93 GLY A C 1
ATOM 769 O O . GLY A 1 93 ? 13.025 -10.080 -12.840 1.00 85.69 93 GLY A O 1
ATOM 770 N N . LEU A 1 94 ? 10.819 -10.408 -12.586 1.00 85.38 94 LEU A N 1
ATOM 771 C CA . LEU A 1 94 ? 10.399 -9.190 -13.267 1.00 85.38 94 LEU A CA 1
ATOM 772 C C . LEU A 1 94 ? 10.329 -8.044 -12.260 1.00 85.38 94 LEU A C 1
ATOM 774 O O . LEU A 1 94 ? 9.511 -8.059 -11.338 1.00 85.38 94 LEU A O 1
ATOM 778 N N . ILE A 1 95 ? 11.182 -7.044 -12.456 1.00 80.38 95 ILE A N 1
ATOM 779 C CA . ILE A 1 95 ? 11.156 -5.794 -11.698 1.00 80.38 95 ILE A CA 1
ATOM 780 C C . ILE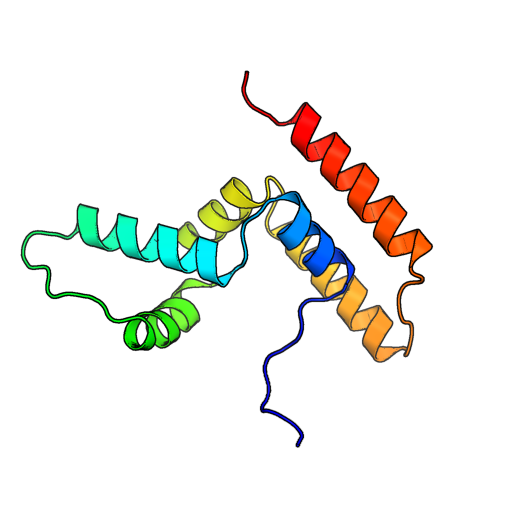 A 1 95 ? 10.429 -4.761 -12.568 1.00 80.38 95 ILE A C 1
ATOM 782 O O . ILE A 1 95 ? 10.803 -4.616 -13.733 1.00 80.38 95 ILE A O 1
ATOM 786 N N . PRO A 1 96 ? 9.399 -4.062 -12.053 1.00 80.62 96 PRO A N 1
ATOM 787 C CA . PRO A 1 96 ? 8.739 -2.998 -12.801 1.00 80.62 96 PRO A CA 1
ATOM 788 C C . PRO A 1 96 ? 9.755 -1.940 -13.230 1.00 80.62 96 PRO A C 1
ATOM 790 O O . PRO A 1 96 ? 10.570 -1.501 -12.413 1.00 80.62 96 PRO A O 1
ATOM 793 N N . ALA A 1 97 ? 9.693 -1.526 -14.492 1.00 87.50 97 ALA A N 1
ATOM 794 C CA . ALA A 1 97 ? 10.520 -0.428 -14.969 1.00 87.50 97 ALA A CA 1
ATOM 795 C C . ALA A 1 97 ? 10.107 0.886 -14.266 1.00 87.50 97 ALA A C 1
ATOM 797 O O . ALA A 1 97 ? 8.934 1.038 -13.900 1.00 87.50 97 ALA A O 1
ATOM 798 N N . PRO A 1 98 ? 11.028 1.845 -14.058 1.00 88.69 98 PRO A N 1
ATOM 799 C CA . PRO A 1 98 ? 10.705 3.132 -13.439 1.00 88.69 98 PRO A CA 1
ATOM 800 C C . PRO A 1 98 ? 9.522 3.849 -14.103 1.00 88.69 98 PRO A C 1
ATOM 802 O O . PRO A 1 98 ? 8.686 4.430 -13.412 1.00 88.69 98 PRO A O 1
ATOM 805 N N . GLU A 1 99 ? 9.403 3.750 -15.425 1.00 92.38 99 GLU A N 1
ATOM 806 C CA . GLU A 1 99 ? 8.331 4.351 -16.220 1.00 92.38 99 GLU A CA 1
ATOM 807 C C . GLU A 1 99 ? 6.965 3.734 -15.891 1.00 92.38 99 GLU A C 1
ATOM 809 O O . GLU A 1 99 ? 5.970 4.452 -15.802 1.00 92.38 99 GLU A O 1
ATOM 814 N N . GLU A 1 100 ? 6.907 2.418 -15.647 1.00 90.81 100 GLU A N 1
ATOM 815 C CA . GLU A 1 100 ? 5.674 1.742 -15.220 1.00 90.81 100 GLU A CA 1
ATOM 816 C C . GLU A 1 100 ? 5.223 2.237 -13.840 1.00 90.81 100 GLU A C 1
ATOM 818 O O . GLU A 1 100 ? 4.030 2.447 -13.606 1.00 90.81 100 GLU A O 1
ATOM 823 N N . ILE A 1 101 ? 6.175 2.440 -12.924 1.00 90.56 101 ILE A N 1
ATOM 824 C CA . ILE A 1 101 ? 5.899 2.924 -11.566 1.00 90.56 101 ILE A CA 1
ATOM 825 C C . ILE A 1 101 ? 5.404 4.370 -11.614 1.00 90.56 101 ILE A C 1
ATOM 827 O O . ILE A 1 101 ? 4.427 4.694 -10.940 1.00 90.56 101 ILE A O 1
ATOM 831 N N . LEU A 1 102 ? 6.033 5.221 -12.428 1.00 92.38 102 LEU A N 1
ATOM 832 C CA . LEU A 1 102 ? 5.618 6.611 -12.624 1.00 92.38 102 LEU A CA 1
ATOM 833 C C . LEU A 1 102 ? 4.223 6.697 -13.245 1.00 92.38 102 LEU A C 1
ATOM 835 O O . LEU A 1 102 ? 3.361 7.386 -12.708 1.00 92.38 102 LEU A O 1
ATOM 839 N N . ALA A 1 103 ? 3.958 5.927 -14.303 1.00 94.25 103 ALA A N 1
ATOM 840 C CA . ALA A 1 103 ? 2.639 5.885 -14.929 1.00 94.25 103 ALA A CA 1
ATOM 841 C C . ALA A 1 103 ? 1.551 5.409 -13.952 1.00 94.25 103 ALA A C 1
ATOM 843 O O . ALA A 1 103 ? 0.427 5.913 -13.975 1.00 94.25 103 ALA A O 1
ATOM 844 N N . PHE A 1 104 ? 1.870 4.448 -13.080 1.00 94.44 104 PHE A N 1
ATOM 845 C CA . PHE A 1 104 ? 0.974 4.039 -12.000 1.00 94.44 104 PHE A CA 1
ATOM 846 C C . PHE A 1 104 ? 0.761 5.168 -10.980 1.00 94.44 104 PHE A C 1
ATOM 848 O O . PHE A 1 104 ? -0.381 5.457 -10.625 1.00 94.44 104 PHE A O 1
ATOM 855 N N . ALA A 1 105 ? 1.836 5.823 -10.534 1.00 93.44 105 ALA A N 1
ATOM 856 C CA . ALA A 1 105 ? 1.774 6.910 -9.562 1.00 93.44 105 ALA A CA 1
ATOM 857 C C . ALA A 1 105 ? 0.944 8.094 -10.078 1.00 93.44 105 ALA A C 1
ATOM 859 O O . ALA A 1 105 ? 0.097 8.601 -9.348 1.00 93.44 105 ALA A O 1
ATOM 860 N N . ASP A 1 106 ? 1.113 8.488 -11.340 1.00 95.50 106 ASP A N 1
ATOM 861 C CA . ASP A 1 106 ? 0.352 9.584 -11.944 1.00 95.50 106 ASP A CA 1
ATOM 862 C C . ASP A 1 106 ? -1.140 9.254 -12.055 1.00 95.50 106 ASP A C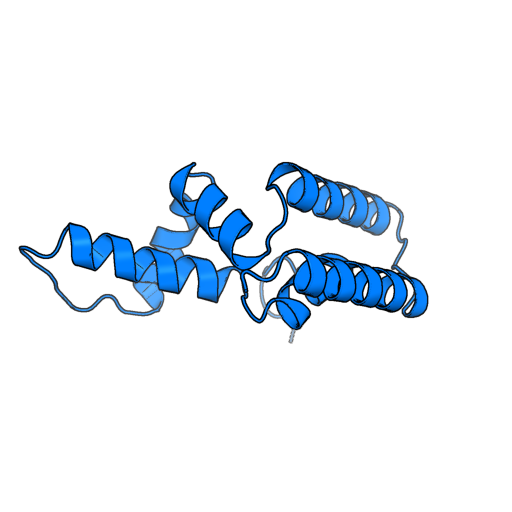 1
ATOM 864 O O . ASP A 1 106 ? -1.982 10.092 -11.720 1.00 95.50 106 ASP A O 1
ATOM 868 N N . LYS A 1 107 ? -1.481 8.016 -12.440 1.00 94.25 107 LYS A N 1
ATOM 869 C CA . LYS A 1 107 ? -2.873 7.533 -12.432 1.00 94.25 107 LYS A CA 1
ATOM 870 C C . LYS A 1 107 ? -3.467 7.564 -11.028 1.00 94.25 107 LYS A C 1
ATOM 872 O O . LYS A 1 107 ? -4.571 8.067 -10.841 1.00 94.25 107 LYS A O 1
ATOM 877 N N . TYR A 1 108 ? -2.733 7.065 -10.038 1.00 93.69 108 TYR A N 1
ATOM 878 C CA . TYR A 1 108 ? -3.189 7.057 -8.652 1.00 93.69 108 TYR A CA 1
ATOM 879 C C . TYR A 1 108 ? -3.335 8.479 -8.087 1.00 93.69 108 TYR A C 1
ATOM 881 O O . TYR A 1 108 ? -4.316 8.787 -7.415 1.00 93.69 108 TYR A O 1
ATOM 889 N N . ARG A 1 109 ? -2.420 9.392 -8.425 1.00 93.38 109 ARG A N 1
ATOM 890 C CA . ARG A 1 109 ? -2.511 10.808 -8.051 1.00 93.38 109 ARG A CA 1
ATOM 891 C C . ARG A 1 109 ? -3.735 11.480 -8.673 1.00 93.38 109 ARG A C 1
ATOM 893 O O . ARG A 1 109 ? -4.399 12.263 -7.995 1.00 93.38 109 ARG A O 1
ATOM 900 N N . ALA A 1 110 ? -4.041 11.198 -9.940 1.00 92.88 110 ALA A N 1
ATOM 901 C CA . ALA A 1 110 ? -5.260 11.684 -10.589 1.00 92.88 110 ALA A CA 1
ATOM 902 C C . ALA A 1 110 ? -6.513 11.142 -9.884 1.00 92.88 110 ALA A C 1
ATOM 904 O O . ALA A 1 110 ? -7.373 11.924 -9.483 1.00 92.88 110 ALA A O 1
ATOM 905 N N . PHE A 1 111 ? -6.540 9.839 -9.600 1.00 92.06 111 PHE A N 1
ATOM 906 C CA . PHE A 1 111 ? -7.610 9.195 -8.840 1.00 92.06 111 PHE A CA 1
ATOM 907 C C . PHE A 1 111 ? -7.827 9.837 -7.458 1.00 92.06 111 PHE A C 1
ATOM 909 O O . PHE A 1 111 ? -8.966 10.098 -7.068 1.00 92.06 111 PHE A O 1
ATOM 916 N N . LEU A 1 112 ? -6.754 10.148 -6.720 1.00 89.69 112 LEU A N 1
ATOM 917 C CA . LEU A 1 112 ? -6.849 10.832 -5.426 1.00 89.69 112 LEU A CA 1
ATOM 918 C C . LEU A 1 112 ? -7.416 12.252 -5.544 1.00 89.69 112 LEU A C 1
ATOM 920 O O . LEU A 1 112 ? -8.103 12.704 -4.629 1.00 89.69 112 LEU A O 1
ATOM 924 N N . LYS A 1 113 ? -7.129 12.966 -6.640 1.00 88.50 113 LYS A N 1
ATOM 925 C CA . LYS A 1 113 ? -7.693 14.301 -6.897 1.00 88.50 113 LYS A CA 1
ATOM 926 C C . LYS A 1 113 ? -9.187 14.229 -7.202 1.00 88.50 113 LYS A C 1
ATOM 928 O O . LYS A 1 113 ? -9.930 15.059 -6.694 1.00 88.50 113 LYS A O 1
ATOM 933 N N . GLU A 1 114 ? -9.613 13.243 -7.985 1.00 87.25 114 GLU A N 1
ATOM 934 C CA . GLU A 1 114 ? -11.024 13.021 -8.330 1.00 87.25 114 GLU A CA 1
ATOM 935 C C . GLU A 1 114 ? -11.853 12.568 -7.122 1.00 87.25 114 GLU A C 1
ATOM 937 O O . GLU A 1 114 ? -13.002 12.969 -6.970 1.00 87.25 114 GLU A O 1
ATOM 942 N N . ASN A 1 115 ? -11.253 11.785 -6.222 1.00 74.69 115 ASN A N 1
ATOM 943 C CA . ASN A 1 115 ? -11.895 11.286 -5.002 1.00 74.69 115 ASN A CA 1
ATOM 944 C C . ASN A 1 115 ? -11.616 12.154 -3.766 1.00 74.69 115 ASN A C 1
ATOM 946 O O . ASN A 1 115 ? -11.798 11.707 -2.625 1.00 74.69 115 ASN A O 1
ATOM 950 N N . LYS A 1 116 ? -11.157 13.394 -3.965 1.00 64.19 116 LYS A N 1
ATOM 951 C CA . LYS A 1 116 ? -10.975 14.344 -2.871 1.00 64.19 116 LYS A CA 1
ATOM 952 C C . LYS A 1 116 ? -12.350 14.920 -2.507 1.00 64.19 116 LYS A C 1
ATOM 954 O O . LYS A 1 116 ? -12.993 15.496 -3.381 1.00 64.19 116 LYS A O 1
ATOM 959 N N . PRO A 1 117 ? -12.831 14.771 -1.260 1.00 52.84 117 PRO A N 1
ATOM 960 C CA . PRO A 1 117 ? -14.035 15.481 -0.851 1.00 52.84 117 PRO A CA 1
ATOM 961 C C . PRO A 1 117 ? -13.765 16.991 -0.937 1.00 52.84 117 PRO A C 1
ATOM 963 O O . PRO A 1 117 ? -12.696 17.437 -0.510 1.00 52.84 117 P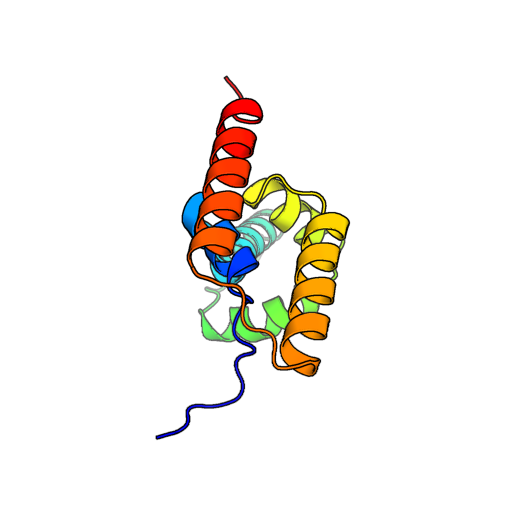RO A O 1
ATOM 966 N N . LEU A 1 118 ? -14.707 17.718 -1.553 1.00 40.88 118 LEU A N 1
ATOM 967 C CA . LEU A 1 118 ? -14.763 19.185 -1.602 1.00 40.88 118 LEU A CA 1
ATOM 968 C C . LEU A 1 118 ? -14.659 19.797 -0.200 1.00 40.88 118 LEU A C 1
ATOM 970 O O . LEU A 1 118 ? -15.278 19.231 0.731 1.00 40.88 118 LEU A O 1
#

Radius of gyration: 16.45 Å; chains: 1; bounding box: 40×34×48 Å

Secondary structure (DSSP, 8-state):
-------PPPHHHHHHHHHHS--HHHHHHHHHHHHHHHTTTS-----HHHHHHHHHHHTTSHHHHHHHHHHH-S-HHHHHHHHHHHHHHHHTT-PPPHHHHHHHHHHHHHHHHHT---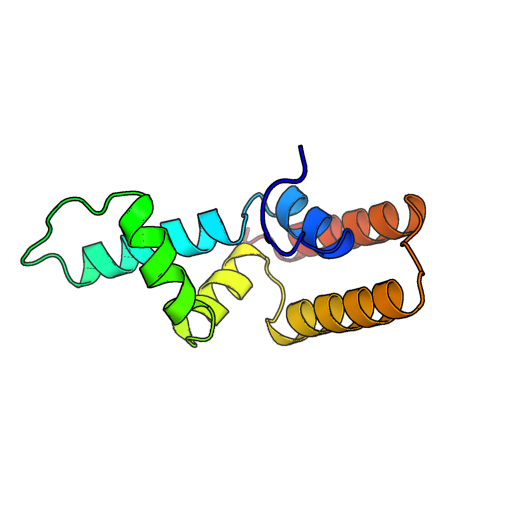

Sequence (118 aa):
MRSRRGRSLSPRLGAVVYESGFSLTDIAFQYSYILKNENSKNGKPVYREHLADVIKGIRNTVRYVKAVEQSWKLPIEEIRGIYREDKEREKRGLIPAPEEILAFADKYRAFLKENKPL

Organism: NCBI:txid2484974

Foldseek 3Di:
DDDDDDPDDALLVVLLCVLLVHDLLNLLVVLVVVVCVVVVPPDDDDDPVNSVVVSVVCCPDPSSQVSCCVSSVDHPVVVVVVRVVSVVCVVVVHRDDPVNSVVSSVVSNVVCVVPPDD